Protein AF-A0A7C5VUI1-F1 (afdb_monomer_lite)

Sequence (154 aa):
MTIDIMERRAILQDIQSAWVELRNAIRSLTEHEIVETGSWGTHSIKDLMVHIATWERLLIQRIQALEEGREPPTIEDIDVFNEEAIRRNEQLSLREVWDRFLGTHEKLLEILERTPVLTRELVAPDTYEHYREHLRDILEYVKRRSPSRRLKKE

Secondary structure (DSSP, 8-state):
-PPPHHHHHHHHHHHHHHHHHHHHHHHTS-HHHHHSTTSBTTB-HHHHHHHHHHHHHHHHHHHHHHHTTPPPPP-S-HHHHHHHHHHHHTTS-HHHHHHHHHHHHHHHHHHHTT-TT--HHHHGGGTHHHHHHHHHHHHHHHHHHHHHHHHT--

pLDDT: mean 94.38, std 11.29, range [37.5, 98.88]

InterPro domains:
  IPR012550 Protein of unknown function DUF1706 [PF08020] (8-116)
  IPR034660 DinB/YfiT-like putative metalloenzymes [G3DSA:1.20.120.450] (4-148)
  IPR034660 DinB/YfiT-like putative metalloenzymes [SSF109854] (7-138)

Organism: Thermomicrobium roseum (NCBI:txid500)

Structure (mmCIF, N/CA/C/O backbone):
data_AF-A0A7C5VUI1-F1
#
_entry.id   AF-A0A7C5VUI1-F1
#
loop_
_atom_site.group_PDB
_atom_site.id
_atom_site.type_symbol
_atom_site.label_atom_id
_atom_site.label_alt_id
_atom_site.label_comp_id
_atom_site.label_asym_id
_atom_site.label_entity_id
_atom_site.label_seq_id
_atom_site.pdbx_PDB_ins_code
_atom_site.Cartn_x
_atom_site.Cartn_y
_atom_site.Cartn_z
_atom_site.occupancy
_atom_site.B_iso_or_equiv
_atom_site.auth_seq_id
_atom_site.auth_comp_id
_atom_site.auth_asym_id
_atom_site.auth_atom_id
_atom_site.pdbx_PDB_model_num
ATOM 1 N N . MET A 1 1 ? -16.112 -1.552 20.677 1.00 58.34 1 MET A N 1
ATOM 2 C CA . MET A 1 1 ? -15.084 -2.140 21.562 1.00 58.34 1 MET A CA 1
ATOM 3 C C . MET A 1 1 ? -13.743 -1.637 21.073 1.00 58.34 1 MET A C 1
ATOM 5 O O . MET A 1 1 ? -13.529 -1.664 19.872 1.00 58.34 1 MET A O 1
ATOM 9 N N . THR A 1 2 ? -12.903 -1.107 21.953 1.00 76.25 2 THR A N 1
ATOM 10 C CA . THR A 1 2 ? -11.543 -0.672 21.613 1.00 76.25 2 THR A CA 1
ATOM 11 C C . THR A 1 2 ? -10.636 -1.891 21.460 1.00 76.25 2 THR A C 1
ATOM 13 O O . THR A 1 2 ? -10.680 -2.790 22.298 1.00 76.25 2 THR A O 1
ATOM 16 N N . ILE A 1 3 ? -9.839 -1.930 20.390 1.00 89.88 3 ILE A N 1
ATOM 17 C CA . ILE A 1 3 ? -8.840 -2.982 20.151 1.00 89.88 3 ILE A CA 1
ATOM 18 C C . ILE A 1 3 ? -7.840 -3.086 21.319 1.00 89.88 3 ILE A C 1
ATOM 20 O O . ILE A 1 3 ? -7.414 -2.072 21.880 1.00 89.88 3 ILE A O 1
ATOM 24 N N . ASP A 1 4 ? -7.447 -4.314 21.658 1.00 94.31 4 ASP A N 1
ATOM 25 C CA . ASP A 1 4 ? -6.369 -4.592 22.607 1.00 94.31 4 ASP A CA 1
ATOM 26 C C . ASP A 1 4 ? -4.994 -4.117 22.084 1.00 94.31 4 ASP A C 1
ATOM 28 O O . ASP A 1 4 ? -4.696 -4.170 20.889 1.00 94.31 4 ASP A O 1
ATOM 32 N N . ILE A 1 5 ? -4.123 -3.652 22.983 1.00 95.06 5 ILE A N 1
ATOM 33 C CA . ILE A 1 5 ? -2.817 -3.090 22.605 1.00 95.06 5 ILE A CA 1
ATOM 34 C C . ILE A 1 5 ? -1.853 -4.143 22.043 1.00 95.06 5 ILE A C 1
ATOM 36 O O . ILE A 1 5 ? -1.032 -3.816 21.181 1.00 95.06 5 ILE A O 1
ATOM 40 N N . MET A 1 6 ? -1.939 -5.394 22.507 1.00 97.25 6 MET A N 1
ATOM 41 C CA . MET A 1 6 ? -1.110 -6.479 21.984 1.00 97.25 6 MET A CA 1
ATOM 42 C C . MET A 1 6 ? -1.574 -6.869 20.586 1.00 97.25 6 MET A C 1
ATOM 44 O O . MET A 1 6 ? -0.731 -7.037 19.706 1.00 97.25 6 MET A O 1
ATOM 48 N N . GLU A 1 7 ? -2.887 -6.906 20.356 1.00 96.88 7 GLU A N 1
ATOM 49 C CA . GLU A 1 7 ? -3.438 -7.157 19.023 1.00 96.88 7 GLU A CA 1
ATOM 50 C C . GLU A 1 7 ? -3.073 -6.041 18.037 1.00 96.88 7 GLU A C 1
ATOM 52 O O . GLU A 1 7 ? -2.579 -6.322 16.945 1.00 96.88 7 GLU A O 1
ATOM 57 N N . ARG A 1 8 ? -3.193 -4.766 18.439 1.00 97.44 8 ARG A N 1
ATOM 58 C CA . ARG A 1 8 ? -2.731 -3.635 17.614 1.00 97.44 8 ARG A CA 1
ATOM 59 C C . ARG A 1 8 ? -1.265 -3.800 17.225 1.00 97.44 8 ARG A C 1
ATOM 61 O O . ARG A 1 8 ? -0.911 -3.624 16.061 1.00 97.44 8 ARG A O 1
ATOM 68 N N . ARG A 1 9 ? -0.406 -4.129 18.193 1.00 98.12 9 ARG A N 1
ATOM 69 C CA . ARG A 1 9 ? 1.025 -4.327 17.942 1.00 98.12 9 ARG A CA 1
ATOM 70 C C . ARG A 1 9 ? 1.264 -5.470 16.958 1.00 98.12 9 ARG A C 1
ATOM 72 O O . ARG A 1 9 ? 2.087 -5.301 16.066 1.00 98.12 9 ARG A O 1
ATOM 79 N N . ALA A 1 10 ? 0.559 -6.590 17.103 1.00 98.44 10 ALA A N 1
ATOM 80 C CA . ALA A 1 10 ? 0.686 -7.727 16.197 1.00 98.44 10 ALA A CA 1
ATOM 81 C C . ALA A 1 10 ? 0.293 -7.348 14.759 1.00 98.44 10 ALA A C 1
ATOM 83 O O . ALA A 1 10 ? 1.046 -7.618 13.828 1.00 98.44 10 ALA A O 1
ATOM 84 N N . ILE A 1 11 ? -0.826 -6.637 14.583 1.00 98.62 11 ILE A N 1
ATOM 85 C CA . ILE A 1 11 ? -1.267 -6.146 13.269 1.00 98.62 11 ILE A CA 1
ATOM 86 C C . ILE A 1 11 ? -0.217 -5.215 12.647 1.00 98.62 11 ILE A C 1
ATOM 88 O O . ILE A 1 11 ? 0.178 -5.409 11.499 1.00 98.62 11 ILE A O 1
ATOM 92 N N . LEU A 1 12 ? 0.277 -4.227 13.400 1.00 98.62 12 LEU A N 1
ATOM 93 C CA . LEU A 1 12 ? 1.297 -3.296 12.903 1.00 98.62 12 LEU A CA 1
ATOM 94 C C . LEU A 1 12 ? 2.605 -4.011 12.535 1.00 98.62 12 LEU A C 1
ATOM 96 O O . LEU A 1 12 ? 3.253 -3.646 11.556 1.00 98.62 12 LEU A O 1
ATOM 100 N N . GLN A 1 13 ? 2.988 -5.047 13.285 1.00 98.69 13 GLN A N 1
ATOM 101 C CA . GLN A 1 13 ? 4.160 -5.868 12.975 1.00 98.69 13 GLN A CA 1
ATOM 102 C C . GLN A 1 13 ? 3.988 -6.660 11.674 1.00 98.69 13 GLN A C 1
ATOM 104 O O . GLN A 1 13 ? 4.927 -6.709 10.875 1.00 98.69 13 GLN A O 1
ATOM 109 N N . ASP A 1 14 ? 2.807 -7.234 11.432 1.00 98.75 14 ASP A N 1
ATOM 110 C CA . ASP A 1 14 ? 2.505 -7.954 10.189 1.00 98.75 14 ASP A CA 1
ATOM 111 C C . ASP A 1 14 ? 2.587 -7.024 8.969 1.00 98.75 14 ASP A C 1
ATOM 113 O O . ASP A 1 14 ? 3.243 -7.359 7.976 1.00 98.75 14 ASP A O 1
ATOM 117 N N . ILE A 1 15 ? 1.989 -5.830 9.077 1.00 98.81 15 ILE A N 1
ATOM 118 C CA . ILE A 1 15 ? 2.039 -4.775 8.051 1.00 98.81 15 ILE A CA 1
ATOM 119 C C . ILE A 1 15 ? 3.485 -4.366 7.779 1.00 98.81 15 ILE A C 1
ATOM 121 O O . ILE A 1 15 ? 3.940 -4.416 6.637 1.00 98.81 15 ILE A O 1
ATOM 125 N N . GLN A 1 16 ? 4.229 -4.006 8.827 1.00 98.75 16 GLN A N 1
ATOM 126 C CA . GLN A 1 16 ? 5.597 -3.511 8.700 1.00 98.75 16 GLN A CA 1
ATOM 127 C C . GLN A 1 16 ? 6.538 -4.555 8.088 1.00 98.75 16 GLN A C 1
ATOM 129 O O . GLN A 1 16 ? 7.416 -4.201 7.296 1.00 98.75 16 GLN A O 1
ATOM 134 N N . SER A 1 17 ? 6.364 -5.830 8.445 1.00 98.75 17 SER A N 1
ATOM 135 C CA . SER A 1 17 ? 7.186 -6.928 7.925 1.00 98.75 17 SER A CA 1
ATOM 136 C C . SER A 1 17 ? 6.943 -7.126 6.429 1.00 98.75 17 SER A C 1
ATOM 138 O O . SER A 1 17 ? 7.888 -7.079 5.642 1.00 98.75 17 SER A O 1
ATOM 140 N N . ALA A 1 18 ? 5.675 -7.250 6.020 1.00 98.81 18 ALA A N 1
ATOM 141 C CA . ALA A 1 18 ? 5.306 -7.413 4.615 1.00 98.81 18 ALA A CA 1
ATOM 142 C C . ALA A 1 18 ? 5.694 -6.187 3.763 1.00 98.81 18 ALA A C 1
ATOM 144 O O . ALA A 1 18 ? 6.196 -6.334 2.648 1.00 98.81 18 ALA A O 1
ATOM 145 N N . TRP A 1 19 ? 5.540 -4.975 4.307 1.00 98.88 19 TRP A N 1
ATOM 146 C CA . TRP A 1 19 ? 5.951 -3.739 3.642 1.00 98.88 19 TRP A CA 1
ATOM 147 C C . TRP A 1 19 ? 7.458 -3.684 3.376 1.00 98.88 19 TRP A C 1
ATOM 149 O O . TRP A 1 19 ? 7.890 -3.302 2.288 1.00 98.88 19 TRP A O 1
ATOM 159 N N . VAL A 1 20 ? 8.284 -4.077 4.354 1.00 98.75 20 VAL A N 1
ATOM 160 C CA . VAL A 1 20 ? 9.747 -4.088 4.197 1.00 98.75 20 VAL A CA 1
ATOM 161 C C . VAL A 1 20 ? 10.169 -5.064 3.108 1.00 98.75 20 VAL A C 1
ATOM 163 O O . VAL A 1 20 ? 11.022 -4.711 2.292 1.00 98.75 20 VAL A O 1
ATOM 166 N N . GLU A 1 21 ? 9.574 -6.255 3.066 1.00 98.81 21 GLU A N 1
ATOM 167 C CA . GLU A 1 21 ? 9.853 -7.251 2.029 1.00 98.81 21 GLU A CA 1
ATOM 168 C C . GLU A 1 21 ? 9.499 -6.726 0.633 1.00 98.81 21 GLU A C 1
ATOM 170 O O . GLU A 1 21 ? 10.362 -6.713 -0.250 1.00 98.81 21 GLU A O 1
ATOM 175 N N . LEU A 1 22 ? 8.279 -6.208 0.456 1.00 98.88 22 LEU A N 1
ATOM 176 C CA . LEU A 1 22 ? 7.826 -5.604 -0.796 1.00 98.88 22 LEU A CA 1
ATOM 177 C C . LEU A 1 22 ? 8.749 -4.457 -1.229 1.00 98.88 22 LEU A C 1
ATOM 179 O O . LEU A 1 22 ? 9.293 -4.460 -2.335 1.00 98.88 22 LEU A O 1
ATOM 183 N N . ARG A 1 23 ? 8.976 -3.481 -0.344 1.00 98.62 23 ARG A N 1
ATOM 184 C CA . ARG A 1 23 ? 9.790 -2.299 -0.648 1.00 98.62 23 ARG A CA 1
ATOM 185 C C . ARG A 1 23 ? 11.222 -2.681 -1.010 1.00 98.62 23 ARG A C 1
ATOM 187 O O . ARG A 1 23 ? 11.801 -2.087 -1.918 1.00 98.62 23 ARG A O 1
ATOM 194 N N . ASN A 1 24 ? 11.809 -3.660 -0.324 1.00 98.56 24 ASN A N 1
ATOM 195 C CA . ASN A 1 24 ? 13.153 -4.141 -0.638 1.00 98.56 24 ASN A CA 1
ATOM 196 C C . ASN A 1 24 ? 13.201 -4.850 -1.995 1.00 98.56 24 ASN A C 1
ATOM 198 O O . ASN A 1 24 ? 14.160 -4.642 -2.740 1.00 98.56 24 ASN A O 1
ATOM 202 N N . ALA A 1 25 ? 12.172 -5.628 -2.343 1.00 98.56 25 ALA A N 1
ATOM 203 C CA . ALA A 1 25 ? 12.070 -6.248 -3.658 1.00 98.56 25 ALA A CA 1
ATOM 204 C C . ALA A 1 25 ? 12.037 -5.187 -4.766 1.00 98.56 25 ALA A C 1
ATOM 206 O O . ALA A 1 25 ? 12.839 -5.273 -5.696 1.00 98.56 25 ALA A O 1
ATOM 207 N N . ILE A 1 26 ? 11.227 -4.133 -4.618 1.00 98.50 26 ILE A N 1
ATOM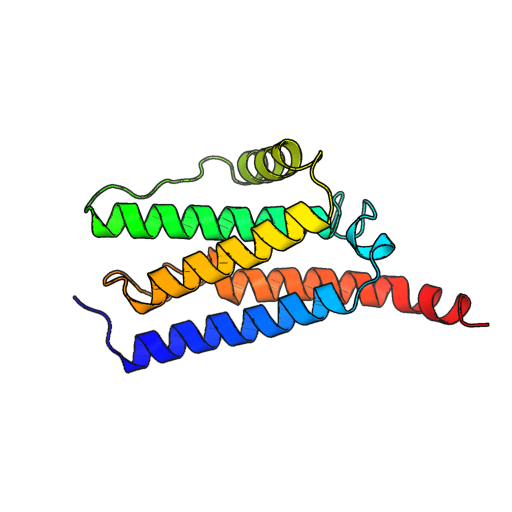 208 C CA . ILE A 1 26 ? 11.189 -3.024 -5.584 1.00 98.50 26 ILE A CA 1
ATOM 209 C C . ILE A 1 26 ? 12.556 -2.316 -5.656 1.00 98.50 26 ILE A C 1
ATOM 211 O O . ILE A 1 26 ? 13.080 -2.095 -6.744 1.00 98.50 26 ILE A O 1
ATOM 215 N N . ARG A 1 27 ? 13.198 -2.023 -4.513 1.00 97.75 27 ARG A N 1
ATOM 216 C CA . ARG A 1 27 ? 14.532 -1.380 -4.466 1.00 97.75 27 ARG A CA 1
ATOM 217 C C . ARG A 1 27 ? 15.659 -2.218 -5.079 1.00 97.75 27 ARG A C 1
ATOM 219 O O . ARG A 1 27 ? 16.733 -1.679 -5.335 1.00 97.75 27 ARG A O 1
ATOM 226 N N . SER A 1 28 ? 15.457 -3.522 -5.265 1.00 97.00 28 SER A N 1
ATOM 227 C CA . SER A 1 28 ? 16.442 -4.413 -5.896 1.00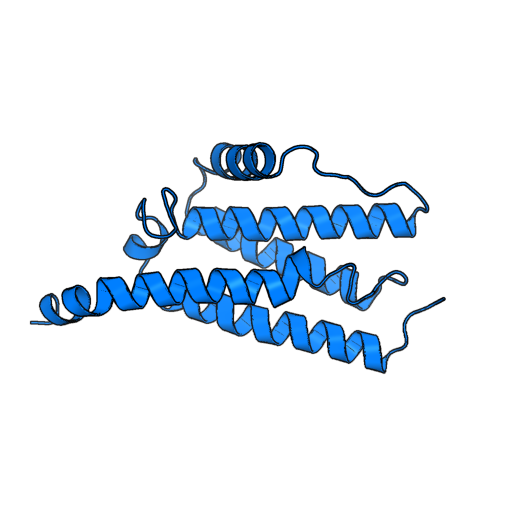 97.00 28 SER A CA 1
ATOM 228 C C . SER A 1 28 ? 16.438 -4.348 -7.432 1.00 97.00 28 SER A C 1
ATOM 230 O O . SER A 1 28 ? 17.339 -4.894 -8.086 1.00 97.00 28 SER A O 1
ATOM 232 N N . LEU A 1 29 ? 15.421 -3.693 -7.997 1.00 97.12 29 LEU A N 1
ATOM 233 C CA . LEU A 1 29 ? 15.244 -3.476 -9.425 1.00 97.12 29 LEU A CA 1
ATOM 234 C C . LEU A 1 29 ? 15.973 -2.210 -9.874 1.00 97.12 29 LEU A C 1
ATOM 236 O O . LEU A 1 29 ? 16.140 -1.251 -9.120 1.00 97.12 29 LEU A O 1
ATOM 240 N N . THR A 1 30 ? 16.396 -2.205 -11.131 1.00 97.25 30 THR A N 1
ATOM 241 C CA . THR A 1 30 ? 16.870 -0.991 -11.801 1.00 97.25 30 THR A CA 1
ATOM 242 C C . THR A 1 30 ? 15.699 -0.083 -12.173 1.00 97.25 30 THR A C 1
ATOM 244 O O . THR A 1 30 ? 14.581 -0.550 -12.365 1.00 97.25 30 THR A O 1
ATOM 247 N N . GLU A 1 31 ? 15.955 1.213 -12.353 1.00 97.06 31 GLU A N 1
ATOM 248 C CA . GLU A 1 31 ? 14.930 2.158 -12.816 1.00 97.06 31 GLU A CA 1
ATOM 249 C C . GLU A 1 31 ? 14.280 1.709 -14.132 1.00 97.06 31 GLU A C 1
ATOM 251 O O . GLU A 1 31 ? 13.057 1.728 -14.239 1.00 97.06 31 GLU A O 1
ATOM 256 N N . HIS A 1 32 ? 15.077 1.205 -15.084 1.00 96.44 32 HIS A N 1
ATOM 257 C CA . HIS A 1 32 ? 14.562 0.628 -16.327 1.00 96.44 32 HIS A CA 1
ATOM 258 C C . HIS A 1 32 ? 13.569 -0.504 -16.053 1.00 96.44 32 HIS A C 1
ATOM 260 O O . HIS A 1 32 ? 12.492 -0.521 -16.629 1.00 96.44 32 HIS A O 1
ATOM 266 N N . GLU A 1 33 ? 13.907 -1.444 -15.168 1.00 97.19 33 GLU A N 1
ATOM 267 C CA . GLU A 1 33 ? 13.020 -2.559 -14.822 1.00 97.19 33 GLU A CA 1
ATOM 268 C C . GLU A 1 33 ? 11.731 -2.102 -14.126 1.00 97.19 33 GLU A C 1
ATOM 270 O O . GLU A 1 33 ? 10.716 -2.777 -14.268 1.00 97.19 33 GLU A O 1
ATOM 275 N N . ILE A 1 34 ? 11.761 -0.986 -13.390 1.00 98.12 34 ILE A N 1
ATOM 276 C CA . ILE A 1 34 ? 10.584 -0.452 -12.693 1.00 98.12 34 ILE A CA 1
ATOM 277 C C . ILE A 1 34 ? 9.609 0.210 -13.674 1.00 98.12 34 ILE A C 1
ATOM 279 O O . ILE A 1 34 ? 8.397 0.052 -13.530 1.00 98.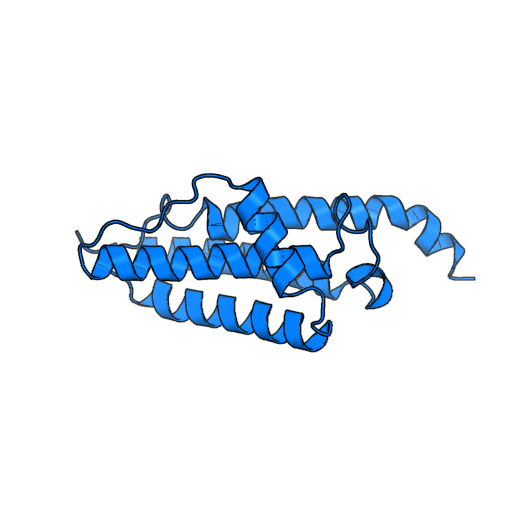12 34 ILE A O 1
ATOM 283 N N . VAL A 1 35 ? 10.120 0.957 -14.657 1.00 97.69 35 VAL A N 1
ATOM 284 C CA . VAL A 1 35 ? 9.286 1.718 -15.609 1.00 97.69 35 VAL A CA 1
ATOM 285 C C . VAL A 1 35 ? 8.930 0.939 -16.877 1.00 97.69 35 VAL A C 1
ATOM 287 O O . VAL A 1 35 ? 8.109 1.396 -17.666 1.00 97.69 35 VAL A O 1
ATOM 290 N N . GLU A 1 36 ? 9.539 -0.226 -17.096 1.00 96.25 36 GLU A N 1
ATOM 291 C CA . GLU A 1 36 ? 9.296 -1.061 -18.272 1.00 96.25 36 GLU A CA 1
ATOM 292 C C . GLU A 1 36 ? 7.863 -1.606 -18.279 1.00 96.25 36 GLU A C 1
ATOM 294 O O . GLU A 1 36 ? 7.444 -2.330 -17.372 1.00 96.25 36 GLU A O 1
ATOM 299 N N . THR A 1 37 ? 7.111 -1.285 -19.331 1.00 96.00 37 THR A N 1
ATOM 300 C CA . THR A 1 37 ? 5.801 -1.885 -19.601 1.00 96.00 37 THR A CA 1
ATOM 301 C C . THR A 1 37 ? 5.936 -3.401 -19.733 1.00 96.00 37 THR A C 1
ATOM 303 O O . THR A 1 37 ? 6.805 -3.895 -20.451 1.00 96.00 37 THR A O 1
ATOM 306 N N . GLY A 1 38 ? 5.074 -4.148 -19.046 1.00 95.56 38 GLY A N 1
ATOM 307 C CA . GLY A 1 38 ? 5.132 -5.609 -18.993 1.00 95.56 38 GLY A CA 1
ATOM 308 C C . GLY A 1 38 ? 5.916 -6.167 -17.800 1.00 95.56 38 GLY A C 1
ATOM 309 O O . GLY A 1 38 ? 5.987 -7.387 -17.627 1.00 95.56 38 GLY A O 1
ATOM 310 N N . SER A 1 39 ? 6.499 -5.303 -16.960 1.00 96.50 39 SER A N 1
ATOM 311 C CA . SER A 1 39 ? 7.142 -5.733 -15.711 1.00 96.50 39 SER A CA 1
ATOM 312 C C . SER A 1 39 ? 6.137 -6.183 -14.643 1.00 96.50 39 SER A C 1
ATOM 314 O O . SER A 1 39 ? 6.489 -6.991 -13.783 1.00 96.50 39 SER A O 1
ATOM 316 N N . TRP A 1 40 ? 4.869 -5.775 -14.760 1.00 97.12 40 TRP A N 1
ATOM 317 C CA . TRP A 1 40 ? 3.737 -6.289 -13.988 1.00 97.12 40 TRP A CA 1
ATOM 318 C C . TRP A 1 40 ? 2.510 -6.469 -14.898 1.00 97.12 40 TRP A C 1
ATOM 320 O O . TRP A 1 40 ? 1.814 -5.512 -15.226 1.00 97.12 40 TRP A O 1
ATOM 330 N N . GLY A 1 41 ? 2.252 -7.699 -15.357 1.00 93.69 41 GLY A N 1
ATOM 331 C CA . GLY A 1 41 ? 1.169 -7.972 -16.312 1.00 93.69 41 GLY A CA 1
ATOM 332 C C . GLY A 1 41 ? 1.356 -7.204 -17.626 1.00 93.69 41 GLY A C 1
ATOM 333 O O . GLY A 1 41 ? 2.377 -7.363 -18.289 1.00 93.69 41 GLY A O 1
ATOM 334 N N . THR A 1 42 ? 0.379 -6.376 -17.998 1.00 95.00 42 THR A N 1
ATOM 335 C CA . THR A 1 42 ? 0.456 -5.411 -19.114 1.00 95.00 42 THR A CA 1
ATOM 336 C C . THR A 1 42 ? 0.964 -4.030 -18.686 1.00 95.00 42 THR A C 1
ATOM 338 O O . THR A 1 42 ? 1.222 -3.183 -19.539 1.00 95.00 42 THR A O 1
ATOM 341 N N . HIS A 1 43 ? 1.127 -3.802 -17.384 1.00 97.50 43 HIS A N 1
ATOM 342 C CA . HIS A 1 43 ? 1.558 -2.550 -16.771 1.00 97.50 43 HIS A CA 1
ATOM 343 C C . HIS A 1 43 ? 3.024 -2.622 -16.312 1.00 97.50 43 HIS A C 1
ATOM 345 O O . HIS A 1 43 ? 3.733 -3.612 -16.534 1.00 97.50 43 HIS A O 1
ATOM 351 N N . SER A 1 44 ? 3.513 -1.539 -15.715 1.00 98.31 44 SER A N 1
ATOM 352 C CA . SER A 1 44 ? 4.849 -1.463 -15.124 1.00 98.31 44 SER A CA 1
ATOM 353 C C . SER A 1 44 ? 4.825 -1.667 -13.602 1.00 98.31 44 SER A C 1
ATOM 355 O O . SER A 1 44 ? 3.790 -1.527 -12.953 1.00 98.31 44 SER A O 1
ATOM 357 N N . ILE A 1 45 ? 5.977 -1.943 -12.990 1.00 98.56 45 ILE A N 1
ATOM 358 C CA . ILE A 1 45 ? 6.110 -1.972 -11.524 1.00 98.56 45 ILE A CA 1
ATOM 359 C C . ILE A 1 45 ? 5.933 -0.563 -10.922 1.00 98.56 45 ILE A C 1
ATOM 361 O O . ILE A 1 45 ? 5.471 -0.438 -9.788 1.00 98.56 45 ILE A O 1
ATOM 365 N N . LYS A 1 46 ? 6.198 0.509 -11.687 1.00 98.69 46 LYS A N 1
ATOM 366 C CA . LYS A 1 46 ? 5.774 1.875 -11.326 1.00 98.69 46 LYS A CA 1
ATOM 367 C C . LYS A 1 46 ? 4.253 1.936 -11.125 1.00 98.69 46 LYS A C 1
ATOM 369 O O . LYS A 1 46 ? 3.792 2.520 -10.148 1.00 98.69 46 LYS A O 1
ATOM 374 N N . ASP A 1 47 ? 3.482 1.305 -12.008 1.00 98.75 47 ASP A N 1
ATOM 375 C CA . ASP A 1 47 ? 2.018 1.267 -11.909 1.00 98.75 47 ASP A CA 1
ATOM 376 C C . ASP A 1 47 ? 1.546 0.386 -10.744 1.00 98.75 47 ASP A C 1
ATOM 378 O O . ASP A 1 47 ? 0.600 0.752 -10.052 1.00 98.75 47 ASP A O 1
ATOM 382 N N . LEU A 1 48 ? 2.255 -0.708 -10.442 1.00 98.69 48 LEU A N 1
ATOM 383 C CA . LEU A 1 48 ? 2.018 -1.518 -9.239 1.00 98.69 48 LEU A CA 1
ATOM 384 C C . LEU A 1 48 ? 2.153 -0.682 -7.954 1.00 98.69 48 LEU A C 1
ATOM 386 O O . LEU A 1 48 ? 1.349 -0.820 -7.033 1.00 98.69 48 LEU A O 1
ATOM 390 N N . MET A 1 49 ? 3.128 0.230 -7.881 1.00 98.81 49 MET A N 1
ATOM 391 C CA . MET A 1 49 ? 3.254 1.137 -6.731 1.00 98.81 49 MET A CA 1
ATOM 392 C C . MET A 1 49 ? 2.060 2.097 -6.620 1.00 98.81 49 MET A C 1
ATOM 394 O O . MET A 1 49 ? 1.576 2.355 -5.517 1.00 98.81 49 MET A O 1
ATOM 398 N N . VAL A 1 50 ? 1.568 2.616 -7.753 1.00 98.69 50 VAL A N 1
ATOM 399 C CA . VAL A 1 50 ? 0.352 3.449 -7.799 1.00 98.69 50 VAL A CA 1
ATOM 400 C C . VAL A 1 50 ? -0.865 2.654 -7.333 1.00 98.69 50 VAL A C 1
ATOM 402 O O . VAL A 1 50 ? -1.674 3.178 -6.564 1.00 98.69 50 VAL A O 1
ATOM 405 N N . HIS A 1 51 ? -0.988 1.408 -7.786 1.00 98.56 51 HIS A N 1
ATOM 406 C CA . HIS A 1 51 ? -2.052 0.482 -7.410 1.00 98.56 51 HIS A CA 1
ATOM 407 C C . HIS A 1 51 ? -2.092 0.279 -5.894 1.00 98.56 51 HIS A C 1
ATOM 409 O O . HIS A 1 51 ? -3.095 0.609 -5.264 1.00 98.56 51 HIS A O 1
ATOM 415 N N . ILE A 1 52 ? -0.977 -0.121 -5.278 1.00 98.81 52 ILE A N 1
ATOM 416 C CA . ILE A 1 52 ? -0.904 -0.336 -3.823 1.00 98.81 52 ILE A CA 1
ATOM 417 C C . ILE A 1 52 ? -1.214 0.949 -3.044 1.00 98.81 52 ILE A C 1
ATOM 419 O O . ILE A 1 52 ? -2.068 0.944 -2.160 1.00 98.81 52 ILE A O 1
ATOM 423 N N . ALA A 1 53 ? -0.606 2.084 -3.411 1.00 98.75 53 ALA A N 1
ATOM 424 C CA . ALA A 1 53 ? -0.892 3.364 -2.752 1.00 98.75 53 ALA A CA 1
ATOM 425 C C . ALA A 1 53 ? -2.364 3.794 -2.903 1.00 98.75 53 ALA A C 1
ATOM 427 O O . ALA A 1 53 ? -2.893 4.581 -2.118 1.00 98.75 53 ALA A O 1
ATOM 428 N N . THR A 1 54 ? -3.058 3.324 -3.937 1.00 98.69 54 THR A N 1
ATOM 429 C CA . THR A 1 54 ? -4.480 3.616 -4.125 1.00 98.69 54 THR A CA 1
ATOM 430 C C . THR A 1 54 ? -5.346 2.824 -3.152 1.00 98.69 54 THR A C 1
ATOM 432 O O . THR A 1 54 ? -6.222 3.427 -2.529 1.00 98.69 54 THR A O 1
ATOM 435 N N . TRP A 1 55 ? -5.053 1.540 -2.948 1.00 98.75 55 TRP A N 1
ATOM 436 C CA . TRP A 1 55 ? -5.731 0.711 -1.948 1.00 98.75 55 TRP A CA 1
ATOM 437 C C . TRP A 1 55 ? -5.464 1.190 -0.518 1.00 98.75 55 TRP A C 1
ATOM 439 O O . TRP A 1 55 ? -6.408 1.352 0.253 1.00 98.75 55 TRP A O 1
ATOM 449 N N . GLU A 1 56 ? -4.231 1.585 -0.188 1.00 98.81 56 GLU A N 1
ATOM 450 C CA . GLU A 1 56 ? -3.930 2.186 1.120 1.00 98.81 56 GLU A CA 1
ATOM 451 C C . GLU A 1 56 ? -4.711 3.489 1.364 1.00 98.81 56 GLU A C 1
ATOM 453 O O . GLU A 1 56 ? -5.241 3.710 2.455 1.00 98.81 56 GLU A O 1
ATOM 458 N N . ARG A 1 57 ? -4.840 4.362 0.353 1.00 98.62 57 ARG A N 1
ATOM 459 C CA . ARG A 1 57 ? -5.661 5.583 0.473 1.00 98.62 57 ARG A CA 1
ATOM 460 C C . ARG A 1 57 ? -7.136 5.267 0.675 1.00 98.62 57 ARG A C 1
ATOM 462 O O . ARG A 1 57 ? -7.798 5.967 1.441 1.00 98.62 57 ARG A O 1
ATOM 469 N N . LEU A 1 58 ? -7.654 4.246 -0.002 1.00 98.69 58 LEU A N 1
ATOM 470 C CA . LEU A 1 58 ? -9.029 3.803 0.191 1.00 98.69 58 LEU A CA 1
ATOM 471 C C . LEU A 1 58 ? -9.230 3.260 1.612 1.00 98.69 58 LEU A C 1
ATOM 473 O O . LEU A 1 58 ? -10.208 3.623 2.263 1.00 98.69 58 LEU A O 1
ATOM 477 N N . LEU A 1 59 ? -8.281 2.477 2.130 1.00 98.75 59 LEU A N 1
ATOM 478 C CA . LEU A 1 59 ? -8.292 2.007 3.515 1.00 98.75 59 LEU A CA 1
ATOM 479 C C . LEU A 1 59 ? -8.307 3.175 4.510 1.00 98.75 59 LEU A C 1
ATOM 481 O O . LEU A 1 59 ? -9.118 3.180 5.436 1.00 98.75 59 LEU A O 1
ATOM 485 N N . ILE A 1 60 ? -7.483 4.205 4.293 1.00 98.81 60 ILE A N 1
ATOM 486 C CA . ILE A 1 60 ? -7.508 5.434 5.103 1.00 98.81 60 ILE A CA 1
ATOM 487 C C . ILE A 1 60 ? -8.916 6.053 5.114 1.00 98.81 60 ILE A C 1
ATOM 489 O O . ILE A 1 60 ? -9.435 6.380 6.182 1.00 98.81 60 ILE A O 1
ATOM 493 N N . GLN A 1 61 ? -9.557 6.180 3.949 1.00 98.62 61 GLN A N 1
ATOM 494 C CA . GLN A 1 61 ? -10.911 6.736 3.842 1.00 98.62 61 GLN A CA 1
ATOM 495 C C . GLN A 1 61 ? -11.961 5.862 4.541 1.00 98.62 61 GLN A C 1
ATOM 497 O O . GLN A 1 61 ? -12.870 6.390 5.184 1.00 98.62 61 GLN A O 1
ATOM 502 N N . ARG A 1 62 ? -11.834 4.532 4.451 1.00 98.56 62 ARG A N 1
ATOM 503 C CA . ARG A 1 62 ? -12.704 3.574 5.149 1.00 98.56 62 ARG A CA 1
ATOM 504 C C . ARG A 1 62 ? -12.572 3.701 6.662 1.00 98.56 62 ARG A C 1
ATOM 506 O O . ARG A 1 62 ? -13.589 3.782 7.343 1.00 98.56 62 ARG A O 1
ATOM 513 N N . ILE A 1 63 ? -11.345 3.791 7.177 1.00 98.44 63 ILE A N 1
ATOM 514 C CA . ILE A 1 63 ? -11.087 4.002 8.608 1.00 98.44 63 ILE A CA 1
ATOM 515 C C . ILE A 1 63 ? -11.742 5.303 9.082 1.00 98.44 63 ILE A C 1
ATOM 517 O O . ILE A 1 63 ? -12.485 5.287 10.060 1.00 98.44 63 ILE A O 1
ATOM 521 N N . GLN A 1 64 ? -11.532 6.407 8.362 1.00 98.19 64 GLN A N 1
ATOM 522 C CA . GLN A 1 64 ? -12.125 7.706 8.704 1.00 98.19 64 GLN A CA 1
ATOM 523 C C . GLN A 1 64 ? -13.659 7.664 8.705 1.00 98.19 64 GLN A C 1
ATOM 525 O O . GLN A 1 64 ? -14.291 8.175 9.625 1.00 98.19 64 GLN A O 1
ATOM 530 N N . ALA A 1 65 ? -14.274 7.021 7.708 1.00 98.31 65 ALA 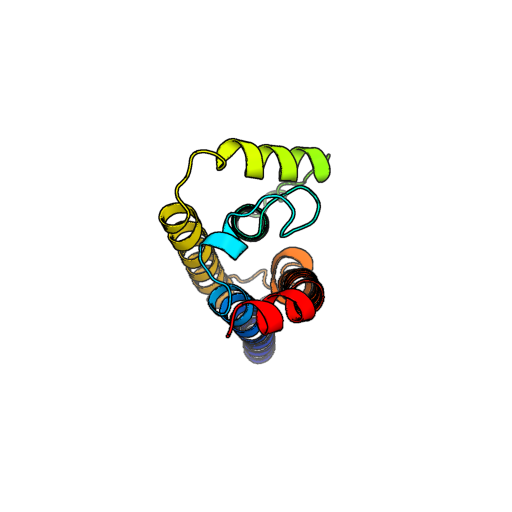A N 1
ATOM 531 C CA . ALA A 1 65 ? -15.725 6.861 7.663 1.00 98.31 65 ALA A CA 1
ATOM 532 C C . ALA A 1 65 ? -16.254 6.076 8.874 1.00 98.31 65 ALA A C 1
ATOM 534 O O . ALA A 1 65 ? -17.202 6.524 9.516 1.00 98.31 65 ALA A O 1
ATOM 535 N N . LEU A 1 66 ? -15.608 4.961 9.228 1.00 97.56 66 LEU A N 1
ATOM 536 C CA . LEU A 1 66 ? -15.983 4.147 10.387 1.00 97.56 66 LEU A CA 1
ATOM 537 C C . LEU A 1 66 ? -15.837 4.908 11.712 1.00 97.56 66 LEU A C 1
ATOM 539 O O . LEU A 1 66 ? -16.709 4.802 12.572 1.00 97.56 66 LEU A O 1
ATOM 543 N N . GLU A 1 67 ? -14.764 5.685 11.881 1.00 96.69 67 GLU A N 1
ATOM 544 C CA . GLU A 1 67 ? -14.560 6.528 13.070 1.00 96.69 67 GLU A CA 1
ATOM 545 C C . GLU A 1 67 ? -15.652 7.592 13.227 1.00 96.69 67 GLU A C 1
ATOM 547 O O . GLU A 1 67 ? -16.067 7.902 14.343 1.00 96.69 67 GLU A O 1
ATOM 552 N N . GLU A 1 68 ? -16.152 8.116 12.109 1.00 97.25 68 GLU A N 1
ATOM 553 C CA . GLU A 1 68 ? -17.244 9.089 12.065 1.00 97.25 68 GLU A CA 1
ATOM 554 C C . GLU A 1 68 ? -18.642 8.440 12.118 1.00 97.25 68 GLU A C 1
ATOM 556 O O . GLU A 1 68 ? -19.650 9.147 12.085 1.00 97.25 68 GLU A O 1
ATOM 561 N N . GLY A 1 69 ? -18.731 7.107 12.193 1.00 97.31 69 GLY A N 1
ATOM 562 C CA . GLY A 1 69 ? -20.002 6.376 12.170 1.00 97.31 69 GLY A CA 1
ATOM 563 C C . GLY A 1 69 ? -20.740 6.459 10.828 1.00 97.31 69 GLY A C 1
ATOM 564 O O . GLY A 1 69 ? -21.963 6.326 10.790 1.00 97.31 69 GLY A O 1
ATOM 565 N N . ARG A 1 70 ? -20.013 6.712 9.735 1.00 98.06 70 ARG A N 1
ATOM 566 C CA . ARG A 1 70 ? -20.524 6.747 8.360 1.00 98.06 70 ARG A CA 1
ATOM 567 C C . ARG A 1 70 ? -20.261 5.427 7.642 1.00 98.06 70 ARG A C 1
ATOM 569 O O . ARG A 1 70 ? -19.351 4.680 7.993 1.00 98.06 70 ARG A O 1
ATOM 576 N N . GLU A 1 71 ? -21.026 5.190 6.581 1.00 97.00 71 GLU A N 1
ATOM 577 C CA . GLU A 1 71 ? -20.790 4.062 5.682 1.00 97.00 71 GLU A CA 1
ATOM 578 C C . GLU A 1 71 ? -19.428 4.222 4.971 1.00 97.00 71 GLU A C 1
ATOM 580 O O . GLU A 1 71 ? -19.155 5.298 4.417 1.00 97.00 71 GLU A O 1
ATOM 585 N N . PRO A 1 72 ? -18.554 3.198 4.986 1.00 97.25 72 PRO A N 1
ATOM 586 C CA . PRO A 1 72 ? -17.286 3.233 4.265 1.00 97.25 72 PRO A CA 1
ATOM 587 C C . PRO A 1 72 ? -17.484 3.251 2.743 1.00 97.25 72 PRO A C 1
ATOM 589 O O . PRO A 1 72 ? -18.433 2.651 2.239 1.00 97.25 72 PRO A O 1
ATOM 592 N N . PRO A 1 73 ? -16.572 3.876 1.976 1.00 95.75 73 PRO A N 1
ATOM 593 C CA . PRO A 1 73 ? -16.629 3.809 0.522 1.00 95.75 73 PRO A CA 1
ATOM 594 C C . PRO A 1 73 ? -16.458 2.366 0.025 1.00 95.75 73 PRO A C 1
ATOM 596 O O . PRO A 1 73 ? -15.536 1.640 0.426 1.00 95.75 73 PRO A O 1
ATOM 599 N N . THR A 1 74 ? -17.339 1.977 -0.893 1.00 94.12 74 THR A N 1
ATOM 600 C CA . THR A 1 74 ? -17.300 0.710 -1.624 1.00 94.12 74 THR A CA 1
ATOM 601 C C . THR A 1 74 ? -16.803 0.936 -3.049 1.00 94.12 74 THR A C 1
ATOM 603 O O . THR A 1 74 ? -16.920 2.030 -3.600 1.00 94.12 74 THR A O 1
ATOM 606 N N . ILE A 1 75 ? -16.208 -0.103 -3.633 1.00 96.12 75 ILE A N 1
ATOM 607 C CA . ILE A 1 75 ? -15.764 -0.107 -5.028 1.00 96.12 75 ILE A CA 1
ATOM 608 C C . ILE A 1 75 ? -16.690 -1.050 -5.781 1.00 96.12 75 ILE A C 1
ATOM 610 O O . ILE A 1 75 ? -16.739 -2.236 -5.464 1.00 96.12 75 ILE A O 1
ATOM 614 N N . GLU A 1 76 ? -17.454 -0.508 -6.726 1.00 93.25 76 GLU A N 1
ATOM 615 C CA . GLU A 1 76 ? -18.402 -1.289 -7.528 1.00 93.25 76 GLU A CA 1
ATOM 616 C C . GLU A 1 76 ? -17.682 -2.125 -8.590 1.00 93.25 76 GLU A C 1
ATOM 618 O O . GLU A 1 76 ? -18.011 -3.293 -8.783 1.00 93.25 76 GLU A O 1
ATOM 623 N N . ASP A 1 77 ? -16.673 -1.536 -9.233 1.00 96.38 77 ASP A N 1
ATOM 624 C CA . ASP A 1 77 ? -15.865 -2.169 -10.270 1.00 96.38 77 ASP A CA 1
ATOM 625 C C . ASP A 1 77 ? -14.378 -1.977 -9.949 1.00 96.38 77 ASP A C 1
ATOM 627 O O . ASP A 1 77 ? -13.839 -0.865 -9.984 1.00 96.38 77 ASP A O 1
ATOM 631 N N . ILE A 1 78 ? -13.734 -3.080 -9.566 1.00 95.19 78 ILE A N 1
ATOM 632 C CA . ILE A 1 78 ? -12.327 -3.111 -9.160 1.00 95.19 78 ILE A CA 1
ATOM 633 C C . ILE A 1 78 ? -11.407 -2.836 -10.352 1.00 95.19 78 ILE A C 1
ATOM 635 O O . ILE A 1 78 ? -10.400 -2.145 -10.189 1.00 95.19 78 ILE A O 1
ATOM 639 N N . ASP A 1 79 ? -11.754 -3.333 -11.537 1.00 95.06 79 ASP A N 1
ATOM 640 C CA . ASP A 1 79 ? -10.920 -3.191 -12.728 1.00 95.06 79 ASP A CA 1
ATOM 641 C C . ASP A 1 79 ? -10.913 -1.729 -13.176 1.00 95.06 79 ASP A C 1
ATOM 643 O O . ASP A 1 79 ? -9.844 -1.131 -13.322 1.00 95.06 79 ASP A O 1
ATOM 647 N N . VAL A 1 80 ? -12.092 -1.100 -13.250 1.00 96.69 80 VAL A N 1
ATOM 648 C CA . VAL A 1 80 ? -12.214 0.333 -13.562 1.00 96.69 80 VAL A CA 1
ATOM 649 C C . VAL A 1 80 ? -11.485 1.186 -12.523 1.00 96.69 80 VAL A C 1
ATOM 651 O O . VAL A 1 80 ? -10.762 2.115 -12.884 1.00 96.69 80 VAL A O 1
ATOM 654 N N . PHE A 1 81 ? -11.626 0.873 -11.233 1.00 97.00 81 PHE A N 1
ATOM 655 C CA . PHE A 1 81 ? -10.938 1.604 -10.167 1.00 97.00 81 PHE A CA 1
ATOM 656 C C . PHE A 1 81 ? -9.410 1.550 -10.312 1.00 97.00 81 PHE A C 1
ATOM 658 O O . PHE A 1 81 ? -8.740 2.588 -10.219 1.00 97.00 81 PHE A O 1
ATOM 665 N N . ASN A 1 82 ? -8.861 0.364 -10.586 1.00 95.75 82 ASN A N 1
ATOM 666 C CA . ASN A 1 82 ? -7.426 0.166 -10.777 1.00 95.75 82 ASN A CA 1
ATOM 667 C C . ASN A 1 82 ? -6.927 0.874 -12.049 1.00 95.75 82 ASN A C 1
ATOM 669 O O . ASN A 1 82 ? -5.939 1.615 -12.001 1.00 95.75 82 ASN A O 1
ATOM 673 N N . GLU A 1 83 ? -7.626 0.713 -13.175 1.00 95.94 83 GLU A N 1
ATOM 674 C CA . GLU A 1 83 ? -7.265 1.342 -14.449 1.00 95.94 83 GLU A CA 1
ATOM 675 C C . GLU A 1 83 ? -7.292 2.872 -14.363 1.00 95.94 83 GLU A C 1
ATOM 677 O O . GLU A 1 83 ? -6.370 3.551 -14.828 1.00 95.94 83 GLU A O 1
ATOM 682 N N . GLU A 1 84 ? -8.314 3.445 -13.723 1.00 97.00 84 GLU A N 1
ATOM 683 C CA . GLU A 1 84 ? -8.386 4.886 -13.512 1.00 97.00 84 GLU A CA 1
ATOM 684 C C . GLU A 1 84 ? -7.243 5.401 -12.640 1.00 97.00 84 GLU A C 1
ATOM 686 O O . GLU A 1 84 ? -6.695 6.474 -12.919 1.00 97.00 84 GLU A O 1
ATOM 691 N N . ALA A 1 85 ? -6.877 4.662 -11.592 1.00 96.50 85 ALA A N 1
ATOM 692 C CA . ALA A 1 85 ? -5.764 5.024 -10.730 1.00 96.50 85 ALA A CA 1
ATOM 693 C C . ALA A 1 85 ? -4.449 5.062 -11.516 1.00 96.50 85 ALA A C 1
ATOM 695 O O . ALA A 1 85 ? -3.726 6.059 -11.435 1.00 96.50 85 ALA A O 1
ATOM 696 N N . ILE A 1 86 ? -4.174 4.040 -12.328 1.00 96.81 86 ILE A N 1
ATOM 697 C CA . ILE A 1 86 ? -2.989 3.988 -13.192 1.00 96.81 86 ILE A CA 1
ATOM 698 C C . ILE A 1 86 ? -3.006 5.161 -14.179 1.00 96.81 86 ILE A C 1
ATOM 700 O O . ILE A 1 86 ? -2.075 5.969 -14.199 1.00 96.81 86 ILE A O 1
ATOM 704 N N . ARG A 1 87 ? -4.108 5.348 -14.915 1.00 96.75 87 ARG A N 1
ATOM 705 C CA . ARG A 1 87 ? -4.254 6.419 -15.915 1.00 96.75 87 ARG A CA 1
ATOM 706 C C . ARG A 1 87 ? -4.042 7.815 -15.323 1.00 96.75 87 ARG A C 1
ATOM 708 O O . ARG A 1 87 ? -3.384 8.656 -15.928 1.00 96.75 87 ARG A O 1
ATOM 715 N N . ARG A 1 88 ? -4.570 8.086 -14.124 1.00 95.44 88 ARG A N 1
ATOM 716 C CA . ARG A 1 88 ? -4.409 9.387 -13.439 1.00 95.44 88 ARG A CA 1
ATOM 717 C C . ARG A 1 88 ? -2.964 9.675 -13.019 1.00 95.44 88 ARG A C 1
ATOM 719 O O . ARG A 1 88 ? -2.637 10.832 -12.766 1.00 95.44 88 ARG A O 1
ATOM 726 N N . ASN A 1 89 ? -2.118 8.651 -12.912 1.00 95.62 89 ASN A N 1
ATOM 727 C CA . ASN A 1 89 ? -0.730 8.773 -12.464 1.00 95.62 89 ASN A CA 1
ATOM 728 C C . ASN A 1 89 ? 0.289 8.472 -13.581 1.00 95.62 89 ASN A C 1
ATOM 730 O O . ASN A 1 89 ? 1.489 8.546 -13.330 1.00 95.62 89 ASN A O 1
ATOM 734 N N . GLU A 1 90 ? -0.160 8.198 -14.810 1.00 93.44 90 GLU A N 1
ATOM 735 C CA . GLU A 1 90 ? 0.695 7.831 -15.949 1.00 93.44 90 GLU A CA 1
ATOM 736 C C . GLU A 1 90 ? 1.806 8.864 -16.207 1.00 93.44 90 GLU A C 1
ATOM 738 O O . GLU A 1 90 ? 2.972 8.503 -16.387 1.00 93.44 90 GLU A O 1
ATOM 743 N N . GLN A 1 91 ? 1.445 10.151 -16.136 1.00 95.38 91 GLN A N 1
ATOM 744 C CA . GLN A 1 91 ? 2.327 11.293 -16.404 1.00 95.38 91 GLN A CA 1
ATOM 745 C C . GLN A 1 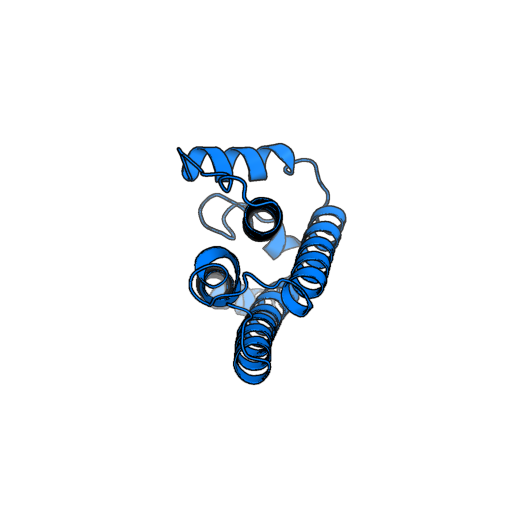91 ? 3.317 11.598 -15.273 1.00 95.38 91 GLN A C 1
ATOM 747 O O . GLN A 1 91 ? 4.178 12.463 -15.429 1.00 95.38 91 GLN A O 1
ATOM 752 N N . LEU A 1 92 ? 3.206 10.921 -14.127 1.00 97.31 92 LEU A N 1
ATOM 753 C CA . LEU A 1 92 ? 4.132 11.129 -13.022 1.00 97.31 92 LEU A CA 1
ATOM 754 C C . LEU A 1 92 ? 5.472 10.458 -13.302 1.00 97.31 92 LEU A C 1
ATOM 756 O O . LEU A 1 92 ? 5.549 9.317 -13.785 1.00 97.31 92 LEU A O 1
ATOM 760 N N . SER A 1 93 ? 6.534 11.154 -12.912 1.00 98.12 93 SER A N 1
ATOM 761 C CA . SER A 1 93 ? 7.872 10.581 -12.861 1.00 98.12 93 SER A CA 1
ATOM 762 C C . SER A 1 93 ? 7.935 9.436 -11.848 1.00 98.12 93 SER A C 1
ATOM 764 O O . SER A 1 93 ? 7.162 9.378 -10.887 1.00 98.12 93 SER A O 1
ATOM 766 N N . LEU A 1 94 ? 8.903 8.531 -12.022 1.00 98.19 94 LEU A N 1
ATOM 767 C CA . LEU A 1 94 ? 9.142 7.463 -11.050 1.00 98.19 94 LEU A CA 1
ATOM 768 C C . LEU A 1 94 ? 9.372 8.027 -9.640 1.00 98.19 94 LEU A C 1
ATOM 770 O O . LEU A 1 94 ? 8.863 7.474 -8.670 1.00 98.19 94 LEU A O 1
ATOM 774 N N . ARG A 1 95 ? 10.094 9.147 -9.524 1.00 98.25 95 ARG A N 1
ATOM 775 C CA . ARG A 1 95 ? 10.351 9.796 -8.235 1.00 98.25 95 ARG A CA 1
ATOM 776 C C . ARG A 1 95 ? 9.062 10.253 -7.554 1.00 98.25 95 ARG A C 1
ATOM 778 O O . ARG A 1 95 ? 8.871 9.960 -6.382 1.00 98.25 95 ARG A O 1
ATOM 785 N N . GLU A 1 96 ? 8.165 10.915 -8.279 1.00 98.56 96 GLU A N 1
ATOM 786 C CA . GLU A 1 96 ? 6.883 11.360 -7.716 1.00 98.56 96 GLU A CA 1
ATOM 787 C C . GLU A 1 96 ? 6.000 10.183 -7.293 1.00 98.56 96 GLU A C 1
ATOM 789 O O . GLU A 1 96 ? 5.357 10.242 -6.246 1.00 98.56 96 GLU A O 1
ATOM 794 N N . VAL A 1 97 ? 5.979 9.101 -8.080 1.00 98.69 97 VAL A N 1
ATOM 795 C CA . VAL A 1 97 ? 5.268 7.868 -7.708 1.00 98.69 97 VAL A CA 1
ATOM 796 C C . VAL A 1 97 ? 5.879 7.252 -6.450 1.00 98.69 97 VAL A C 1
ATOM 798 O O . VAL A 1 97 ? 5.143 6.857 -5.549 1.00 98.69 97 VAL A O 1
ATOM 801 N N . TRP A 1 98 ? 7.208 7.220 -6.352 1.00 98.56 98 TRP A N 1
ATOM 802 C CA . TRP A 1 98 ? 7.922 6.713 -5.184 1.00 98.56 98 TRP A CA 1
ATOM 803 C C . TRP A 1 98 ? 7.610 7.506 -3.918 1.00 98.56 98 TRP A C 1
ATOM 805 O O . TRP A 1 98 ? 7.267 6.919 -2.892 1.00 98.56 98 TRP A O 1
ATOM 815 N N . ASP A 1 99 ? 7.669 8.832 -3.999 1.00 98.56 99 ASP A N 1
ATOM 816 C CA . ASP A 1 99 ? 7.384 9.712 -2.868 1.00 98.56 99 ASP A CA 1
ATOM 817 C C . ASP A 1 99 ? 5.921 9.563 -2.412 1.00 98.56 99 ASP A C 1
ATOM 819 O O . ASP A 1 99 ? 5.650 9.477 -1.214 1.00 98.56 99 ASP A O 1
ATOM 823 N N . ARG A 1 100 ? 4.969 9.435 -3.351 1.00 98.38 100 ARG A N 1
ATOM 824 C CA . ARG A 1 100 ? 3.553 9.169 -3.033 1.00 98.38 100 ARG A CA 1
ATOM 825 C C . ARG A 1 100 ? 3.335 7.798 -2.400 1.00 98.38 100 ARG A C 1
ATOM 827 O O . ARG A 1 100 ? 2.545 7.694 -1.464 1.00 98.38 100 ARG A O 1
ATOM 834 N N . PHE A 1 101 ? 4.009 6.769 -2.906 1.00 98.75 101 PHE A N 1
ATOM 835 C CA . PHE A 1 101 ? 3.937 5.407 -2.383 1.00 98.75 101 PHE A CA 1
ATOM 836 C C . PHE A 1 101 ? 4.425 5.348 -0.932 1.00 98.75 101 PHE A C 1
ATOM 838 O O . PHE A 1 101 ? 3.717 4.847 -0.065 1.00 98.75 101 PHE A O 1
ATOM 845 N N . LEU A 1 102 ? 5.582 5.950 -0.639 1.00 98.75 102 LEU A N 1
ATOM 846 C CA . LEU A 1 102 ? 6.102 6.017 0.727 1.00 98.75 102 LEU A CA 1
ATOM 847 C C . LEU A 1 102 ? 5.234 6.880 1.649 1.00 98.75 102 LEU A C 1
ATOM 849 O O . LEU A 1 102 ? 4.921 6.457 2.759 1.00 98.75 102 LEU A O 1
ATOM 853 N N . GLY A 1 103 ? 4.840 8.072 1.193 1.00 98.75 103 GLY A N 1
ATOM 854 C CA . GLY A 1 103 ? 4.068 9.007 2.010 1.00 98.75 103 GLY A CA 1
ATOM 855 C C . GLY A 1 103 ? 2.664 8.500 2.341 1.00 98.75 103 GLY A C 1
ATOM 856 O O . GLY A 1 103 ? 2.157 8.759 3.430 1.00 98.75 103 GLY A O 1
ATOM 857 N N . THR A 1 104 ? 2.038 7.743 1.434 1.00 98.81 104 THR A N 1
ATOM 858 C CA . THR A 1 104 ? 0.740 7.105 1.707 1.00 98.81 104 THR A CA 1
ATOM 859 C C . THR A 1 104 ? 0.872 6.055 2.805 1.00 98.81 104 THR A C 1
ATOM 861 O O . THR A 1 104 ? 0.093 6.080 3.759 1.00 98.81 104 THR A O 1
ATOM 864 N N . HIS A 1 105 ? 1.889 5.198 2.718 1.00 98.81 105 HIS A N 1
ATOM 865 C CA . HIS A 1 105 ? 2.117 4.152 3.706 1.00 98.81 105 HIS A CA 1
ATOM 866 C C . HIS A 1 105 ? 2.437 4.721 5.092 1.00 98.81 105 HIS A C 1
ATOM 868 O O . HIS A 1 105 ? 1.890 4.274 6.099 1.00 98.81 105 HIS A O 1
ATOM 874 N N . GLU A 1 106 ? 3.289 5.748 5.153 1.00 98.75 106 GLU A N 1
ATOM 875 C CA . GLU A 1 106 ? 3.588 6.460 6.400 1.00 98.75 106 GLU A CA 1
ATOM 876 C C . GLU A 1 106 ? 2.308 7.034 7.021 1.00 98.75 106 GLU A C 1
ATOM 878 O O . GLU A 1 106 ? 2.034 6.814 8.203 1.00 98.75 106 GLU A O 1
ATOM 883 N N . LYS A 1 107 ? 1.460 7.675 6.206 1.00 98.81 107 LYS A N 1
ATOM 884 C CA . LYS A 1 107 ? 0.174 8.207 6.664 1.00 98.81 107 LYS A CA 1
ATOM 885 C C . LYS A 1 107 ? -0.768 7.118 7.172 1.00 98.81 107 LYS A C 1
ATOM 887 O O . LYS A 1 107 ? -1.468 7.335 8.163 1.00 98.81 107 LYS A O 1
ATOM 892 N N . LEU A 1 108 ? -0.803 5.969 6.501 1.00 98.81 108 LEU A N 1
ATOM 893 C CA . LEU A 1 108 ? -1.595 4.827 6.933 1.00 98.81 108 LEU A CA 1
ATOM 894 C C . LEU A 1 108 ? -1.124 4.341 8.311 1.00 98.81 108 LEU A C 1
ATOM 896 O O . LEU A 1 108 ? -1.953 4.211 9.210 1.00 98.81 108 LEU A O 1
ATOM 900 N N . LEU A 1 109 ? 0.183 4.148 8.518 1.00 98.56 109 LEU A N 1
ATOM 901 C CA . LEU A 1 109 ? 0.722 3.711 9.811 1.00 98.56 109 LEU A CA 1
ATOM 902 C C . LEU A 1 109 ? 0.373 4.678 10.951 1.00 98.56 109 LEU A C 1
ATOM 904 O O . LEU A 1 109 ? -0.098 4.225 11.994 1.00 98.56 109 LEU A O 1
ATOM 908 N N . GLU A 1 110 ? 0.499 5.994 10.741 1.00 98.38 110 GLU A N 1
ATOM 909 C CA . GLU A 1 110 ? 0.102 7.003 11.739 1.00 98.38 110 GLU A CA 1
ATOM 910 C C . GLU A 1 110 ? -1.359 6.843 12.197 1.00 98.38 110 GLU A C 1
ATOM 912 O O . GLU A 1 110 ? -1.685 7.045 13.372 1.00 98.38 110 GLU A O 1
ATOM 917 N N . ILE A 1 111 ? -2.254 6.505 11.265 1.00 98.38 111 ILE A N 1
ATOM 918 C CA . ILE A 1 111 ? -3.679 6.292 11.539 1.00 98.38 111 ILE A CA 1
ATOM 919 C C . ILE A 1 111 ? -3.880 4.961 12.268 1.00 98.38 111 ILE A C 1
ATOM 921 O O . ILE A 1 111 ? -4.581 4.907 13.282 1.00 98.38 111 ILE A O 1
ATOM 925 N N . LEU A 1 112 ? -3.233 3.892 11.801 1.00 98.00 112 LEU A N 1
ATOM 926 C CA . LEU A 1 112 ? -3.350 2.552 12.378 1.00 98.00 112 LEU A CA 1
ATOM 927 C C . LEU A 1 112 ? -2.803 2.458 13.807 1.00 98.00 112 LEU A C 1
ATOM 929 O O . LEU A 1 112 ? -3.263 1.625 14.587 1.00 98.00 112 LEU A O 1
ATOM 933 N N . GLU A 1 113 ? -1.880 3.330 14.206 1.00 97.25 113 GLU A N 1
ATOM 934 C CA . GLU A 1 113 ? -1.423 3.429 15.596 1.00 97.25 113 GLU A CA 1
ATOM 935 C C . GLU A 1 113 ? -2.520 3.895 16.564 1.00 97.25 113 GLU A C 1
ATOM 937 O O . GLU A 1 113 ? -2.470 3.578 17.754 1.00 97.25 113 GLU A O 1
ATOM 942 N N . ARG A 1 114 ? -3.520 4.636 16.074 1.00 96.00 114 ARG A N 1
ATOM 943 C CA . ARG A 1 114 ? -4.465 5.385 16.921 1.00 96.00 114 ARG A CA 1
ATOM 944 C C . ARG A 1 114 ? -5.911 4.960 16.737 1.00 96.00 114 ARG A C 1
ATOM 946 O O . ARG A 1 114 ? -6.688 5.048 17.686 1.00 96.00 114 ARG A O 1
ATOM 953 N N . THR A 1 115 ? -6.266 4.483 15.548 1.00 96.88 115 THR A N 1
ATOM 954 C CA . THR A 1 115 ? -7.658 4.221 15.194 1.00 96.88 115 THR A CA 1
ATOM 955 C C . THR A 1 115 ? -8.308 3.190 16.128 1.00 96.88 115 THR A C 1
ATOM 957 O O . THR A 1 115 ? -7.705 2.139 16.393 1.00 96.88 115 THR A O 1
ATOM 960 N N . PRO A 1 116 ? -9.512 3.449 16.670 1.00 96.12 116 PRO A N 1
ATOM 961 C CA . PRO A 1 116 ? -10.206 2.516 17.552 1.00 96.12 116 PRO A CA 1
ATOM 962 C C . PRO A 1 116 ? -10.918 1.386 16.796 1.00 96.12 116 PRO A C 1
ATOM 964 O O . PRO A 1 116 ? -11.295 0.404 17.432 1.00 96.12 116 PRO A O 1
ATOM 967 N N . VAL A 1 117 ? -11.092 1.509 15.475 1.00 96.75 117 VAL A N 1
ATOM 968 C CA . VAL A 1 117 ? -11.812 0.539 14.624 1.00 96.75 117 VAL A CA 1
ATOM 969 C C . VAL A 1 117 ? -10.890 -0.501 13.981 1.00 96.75 117 VAL A C 1
ATOM 971 O O . VAL A 1 117 ? -11.311 -1.256 13.107 1.00 96.75 117 VAL A O 1
ATOM 974 N N . LEU A 1 118 ? -9.622 -0.543 14.403 1.00 97.38 118 LEU A N 1
ATOM 975 C CA . LEU A 1 118 ? -8.633 -1.467 13.865 1.00 97.38 118 LEU A CA 1
ATOM 976 C C . LEU A 1 118 ? -9.069 -2.920 14.075 1.00 97.38 118 LEU A C 1
ATOM 978 O O . LEU A 1 118 ? -9.324 -3.349 15.199 1.00 97.38 118 LEU A O 1
ATOM 982 N N . THR A 1 119 ? -9.088 -3.677 12.986 1.00 97.50 119 THR A N 1
ATOM 983 C CA . THR A 1 119 ? -9.290 -5.128 12.961 1.00 97.50 119 THR A CA 1
ATOM 984 C C . THR A 1 119 ? -8.415 -5.722 11.863 1.00 97.50 119 THR A C 1
ATOM 986 O O . THR A 1 119 ? -7.953 -4.994 10.978 1.00 97.50 119 THR A O 1
ATOM 989 N N . ARG A 1 120 ? -8.165 -7.034 11.908 1.00 97.81 120 ARG A N 1
ATOM 990 C CA . ARG A 1 120 ? -7.399 -7.712 10.853 1.00 97.81 120 ARG A CA 1
ATOM 991 C C . ARG A 1 120 ? -8.161 -7.691 9.540 1.00 97.81 120 ARG A C 1
ATOM 993 O O . ARG A 1 120 ? -7.577 -7.366 8.517 1.00 97.81 120 ARG A O 1
ATOM 1000 N N . GLU A 1 121 ? -9.457 -7.960 9.605 1.00 97.69 121 GLU A N 1
ATOM 1001 C CA 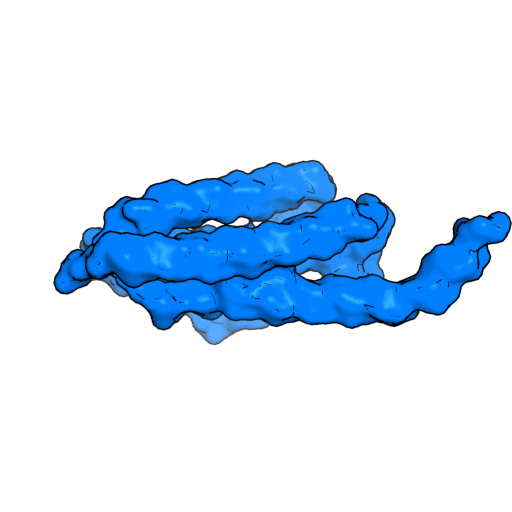. GLU A 1 121 ? -10.381 -8.007 8.476 1.00 97.69 121 GLU A CA 1
ATOM 1002 C C . GLU A 1 121 ? -10.403 -6.682 7.711 1.00 97.69 121 GLU A C 1
ATOM 1004 O O . GLU A 1 121 ? -10.461 -6.678 6.486 1.00 97.69 121 GLU A O 1
ATOM 1009 N N . LEU A 1 122 ? -10.309 -5.558 8.430 1.00 97.81 122 LEU A N 1
ATOM 1010 C CA . LEU A 1 122 ? -10.289 -4.231 7.826 1.00 97.81 122 LEU A CA 1
ATOM 1011 C C . LEU A 1 122 ? -8.999 -3.952 7.047 1.00 97.81 122 LEU A C 1
ATOM 1013 O O . LEU A 1 122 ? -9.056 -3.300 6.012 1.00 97.81 122 LEU A O 1
ATOM 1017 N N . VAL A 1 123 ? -7.839 -4.385 7.552 1.00 98.44 123 VAL A N 1
ATOM 1018 C CA . VAL A 1 123 ? -6.541 -3.940 7.013 1.00 98.44 123 VAL A CA 1
ATOM 1019 C C . VAL A 1 123 ? -5.851 -4.970 6.132 1.00 98.44 123 VAL A C 1
ATOM 1021 O O . VAL A 1 123 ? -5.086 -4.576 5.258 1.00 98.44 123 VAL A O 1
ATOM 1024 N N . ALA A 1 124 ? -6.075 -6.269 6.348 1.00 98.50 124 ALA A N 1
ATOM 1025 C CA . ALA A 1 124 ? -5.360 -7.337 5.646 1.00 98.50 124 ALA A CA 1
ATOM 1026 C C . ALA A 1 124 ? -5.432 -7.212 4.112 1.00 98.50 124 ALA A C 1
ATOM 1028 O O . ALA A 1 124 ? -4.360 -7.230 3.493 1.00 98.50 124 ALA A O 1
ATOM 1029 N N . PRO A 1 125 ? -6.628 -6.999 3.513 1.00 98.19 125 PRO A N 1
ATOM 1030 C CA . PRO A 1 125 ? -6.793 -7.005 2.059 1.00 98.19 125 PRO A CA 1
ATOM 1031 C C . PRO A 1 125 ? -6.097 -5.845 1.349 1.00 98.19 125 PRO A C 1
ATOM 1033 O O . PRO A 1 125 ? -5.760 -5.979 0.182 1.00 98.19 125 PRO A O 1
ATOM 1036 N N . ASP A 1 126 ? -5.865 -4.736 2.056 1.00 98.44 126 ASP A N 1
ATOM 1037 C CA . ASP A 1 126 ? -5.268 -3.511 1.510 1.00 98.44 126 ASP A CA 1
ATOM 1038 C C . ASP A 1 126 ? -3.824 -3.297 2.032 1.00 98.44 126 ASP A C 1
ATOM 1040 O O . ASP A 1 126 ? -3.205 -2.269 1.755 1.00 98.44 126 ASP A O 1
ATOM 1044 N N . THR A 1 127 ? -3.285 -4.238 2.830 1.00 98.81 127 THR A N 1
ATOM 1045 C CA . THR A 1 127 ? -1.928 -4.161 3.410 1.00 98.81 127 THR A CA 1
ATOM 1046 C C . THR A 1 127 ? -1.149 -5.473 3.280 1.00 98.81 127 THR A C 1
ATOM 1048 O O . THR A 1 127 ? -0.729 -5.832 2.190 1.00 98.81 127 THR A O 1
ATOM 1051 N N . TYR A 1 128 ? -0.889 -6.212 4.362 1.00 98.69 128 TYR A N 1
ATOM 1052 C CA . TYR A 1 128 ? 0.092 -7.298 4.372 1.00 98.69 128 TYR A CA 1
ATOM 1053 C C . TYR A 1 128 ? -0.253 -8.484 3.466 1.00 98.69 128 TYR A C 1
ATOM 1055 O O . TYR A 1 128 ? 0.669 -9.164 3.017 1.00 98.69 128 TYR A O 1
ATOM 1063 N N . GLU A 1 129 ? -1.527 -8.775 3.191 1.00 98.62 129 GLU A N 1
ATOM 1064 C CA . GLU A 1 129 ? -1.878 -9.811 2.209 1.00 98.62 129 GLU A CA 1
ATOM 1065 C C . GLU A 1 129 ? -1.611 -9.305 0.795 1.00 98.62 129 GLU A C 1
ATOM 1067 O O . GLU A 1 129 ? -0.934 -9.982 0.020 1.00 98.62 129 GLU A O 1
ATOM 1072 N N . HIS A 1 130 ? -2.015 -8.064 0.523 1.00 98.31 130 HIS A N 1
ATOM 1073 C CA . HIS A 1 130 ? -1.802 -7.373 -0.746 1.00 98.31 130 HIS A CA 1
ATOM 1074 C C . HIS A 1 130 ? -0.324 -7.196 -1.092 1.00 98.31 130 HIS A C 1
ATOM 1076 O O . HIS A 1 130 ? 0.125 -7.500 -2.196 1.00 98.31 130 HIS A O 1
ATOM 1082 N N . TYR A 1 131 ? 0.483 -6.783 -0.116 1.00 98.81 131 TYR A N 1
ATOM 1083 C CA . TYR A 1 131 ? 1.924 -6.645 -0.288 1.00 98.81 131 TYR A CA 1
ATOM 1084 C C . TYR A 1 131 ? 2.576 -7.995 -0.580 1.00 98.81 131 TYR A C 1
ATOM 1086 O O . TYR A 1 131 ? 3.487 -8.065 -1.401 1.00 98.81 131 TYR A O 1
ATOM 1094 N N . ARG A 1 132 ? 2.131 -9.075 0.077 1.00 98.75 132 ARG A N 1
ATOM 1095 C CA . ARG A 1 132 ? 2.660 -10.428 -0.155 1.00 98.75 132 ARG A CA 1
ATOM 1096 C C . ARG A 1 132 ? 2.252 -10.971 -1.518 1.00 98.75 132 ARG A C 1
ATOM 1098 O O . ARG A 1 132 ? 3.047 -11.681 -2.130 1.00 98.75 132 ARG A O 1
ATOM 1105 N N . GLU A 1 133 ? 1.050 -10.657 -1.988 1.00 98.50 133 GLU A N 1
ATOM 1106 C CA . GLU A 1 133 ? 0.615 -10.955 -3.352 1.00 98.50 133 GLU A CA 1
ATOM 1107 C C . GLU A 1 133 ? 1.542 -10.275 -4.365 1.00 98.50 133 GLU A C 1
ATOM 1109 O O . GLU A 1 133 ? 2.214 -10.953 -5.141 1.00 98.50 133 GLU A O 1
ATOM 1114 N N . HIS A 1 134 ? 1.701 -8.958 -4.273 1.00 98.56 134 HIS A N 1
ATOM 1115 C CA . HIS A 1 134 ? 2.502 -8.197 -5.231 1.00 98.56 134 HIS A CA 1
ATOM 1116 C C . HIS A 1 134 ? 4.016 -8.390 -5.088 1.00 98.56 134 HIS A C 1
ATOM 1118 O O . HIS A 1 134 ? 4.767 -8.255 -6.056 1.00 98.56 134 HIS A O 1
ATOM 1124 N N . LEU A 1 135 ? 4.491 -8.808 -3.915 1.00 98.75 135 LEU A N 1
ATOM 1125 C CA . LEU A 1 135 ? 5.848 -9.320 -3.765 1.00 98.75 135 LEU A CA 1
ATOM 1126 C C . LEU A 1 135 ? 6.071 -10.545 -4.664 1.00 98.75 135 LEU A C 1
ATOM 1128 O O . LEU A 1 135 ? 7.117 -10.640 -5.307 1.00 98.75 135 LEU A O 1
ATOM 1132 N N . ARG A 1 136 ? 5.104 -11.470 -4.751 1.00 98.50 136 ARG A N 1
ATOM 1133 C CA . ARG A 1 136 ? 5.218 -12.645 -5.634 1.00 98.50 136 ARG A CA 1
ATOM 1134 C C . ARG A 1 136 ? 5.286 -12.229 -7.099 1.00 98.50 136 ARG A C 1
ATOM 1136 O O . ARG A 1 136 ? 6.119 -12.780 -7.817 1.00 98.50 136 ARG A O 1
ATOM 1143 N N . ASP A 1 137 ? 4.508 -11.231 -7.515 1.00 98.12 137 ASP A N 1
ATOM 1144 C CA . ASP A 1 137 ? 4.560 -10.692 -8.882 1.00 98.12 137 ASP A CA 1
ATOM 1145 C C . ASP A 1 137 ? 5.962 -10.181 -9.240 1.00 98.12 137 ASP A C 1
ATOM 1147 O O . ASP A 1 137 ? 6.523 -10.532 -10.285 1.00 98.12 137 ASP A O 1
ATOM 1151 N N . ILE A 1 138 ? 6.568 -9.396 -8.343 1.00 98.19 138 ILE A N 1
ATOM 1152 C CA . ILE A 1 138 ? 7.919 -8.853 -8.533 1.00 98.19 138 ILE A CA 1
ATOM 1153 C C . ILE A 1 138 ? 8.955 -9.981 -8.581 1.00 98.19 138 ILE A C 1
ATOM 1155 O O . ILE A 1 138 ? 9.840 -9.982 -9.440 1.00 98.19 138 ILE A O 1
ATOM 1159 N N . LEU A 1 139 ? 8.856 -10.965 -7.685 1.00 97.31 139 LEU A N 1
ATOM 1160 C CA . LEU A 1 139 ? 9.776 -12.104 -7.665 1.00 97.31 139 LEU A CA 1
ATOM 1161 C C . LEU A 1 139 ? 9.665 -12.951 -8.940 1.00 97.31 139 LEU A C 1
ATOM 1163 O O . LEU A 1 139 ? 10.688 -13.377 -9.485 1.00 97.31 139 LEU A O 1
ATOM 1167 N N . GLU A 1 140 ? 8.455 -13.152 -9.460 1.00 96.06 140 GLU A N 1
ATOM 1168 C CA . GLU A 1 140 ? 8.228 -13.868 -10.716 1.00 96.06 140 GLU A CA 1
ATOM 1169 C C . GLU A 1 140 ? 8.787 -13.085 -11.914 1.00 96.06 140 GLU A C 1
ATOM 1171 O O . GLU A 1 140 ? 9.413 -13.659 -12.811 1.00 96.06 140 GLU A O 1
ATOM 1176 N N . TYR A 1 141 ? 8.651 -11.757 -11.925 1.00 95.50 141 TYR A N 1
ATOM 1177 C CA . TYR A 1 141 ? 9.319 -10.900 -12.906 1.00 95.50 141 TYR A CA 1
ATOM 1178 C C . TYR A 1 141 ? 10.853 -11.041 -12.860 1.00 95.50 141 TYR A C 1
ATOM 1180 O O . TYR A 1 141 ? 11.487 -11.313 -13.886 1.00 95.50 141 TYR A O 1
ATOM 1188 N N . VAL A 1 142 ? 11.460 -10.954 -11.671 1.00 94.62 142 VAL A N 1
ATOM 1189 C CA . VAL A 1 142 ? 12.916 -11.107 -11.490 1.00 94.62 142 VAL A CA 1
ATOM 1190 C C . VAL A 1 142 ? 13.398 -12.487 -11.945 1.00 94.62 142 VAL A C 1
ATOM 1192 O O . VAL A 1 142 ? 14.439 -12.608 -12.605 1.00 94.62 142 VAL A O 1
ATOM 1195 N N . LYS A 1 143 ? 12.641 -13.543 -11.637 1.00 93.19 143 LYS A N 1
ATOM 1196 C CA . LYS A 1 143 ? 12.947 -14.914 -12.057 1.00 93.19 143 LYS A CA 1
ATOM 1197 C C . LYS A 1 143 ? 12.940 -15.047 -13.579 1.00 93.19 143 LYS A C 1
ATOM 1199 O O . LYS A 1 143 ? 13.899 -15.586 -14.134 1.00 93.19 143 LYS A O 1
ATOM 1204 N N . ARG A 1 144 ? 11.931 -14.491 -14.261 1.00 89.56 144 ARG A N 1
ATOM 1205 C CA . ARG A 1 144 ? 11.840 -14.482 -15.733 1.00 89.56 144 ARG A CA 1
ATOM 1206 C C . ARG A 1 144 ? 13.008 -13.747 -16.399 1.00 89.56 144 ARG A C 1
ATOM 1208 O O . ARG A 1 144 ? 13.458 -14.170 -17.460 1.00 89.56 144 ARG A O 1
ATOM 1215 N N . ARG A 1 145 ? 13.560 -12.699 -15.771 1.00 82.06 145 ARG A N 1
ATOM 1216 C CA . ARG A 1 145 ? 14.722 -11.953 -16.301 1.00 82.06 145 ARG A CA 1
ATOM 1217 C C . ARG A 1 145 ? 16.083 -12.504 -15.902 1.00 82.06 145 ARG A C 1
ATOM 1219 O O . ARG A 1 145 ? 17.081 -12.143 -16.521 1.00 82.06 145 ARG A O 1
ATOM 1226 N N . SER A 1 146 ? 16.161 -13.369 -14.896 1.00 68.31 146 SER A N 1
ATOM 1227 C CA . SER A 1 146 ? 17.430 -13.920 -14.405 1.00 68.31 146 SER A CA 1
ATOM 1228 C C . SER A 1 146 ? 18.286 -14.638 -15.473 1.00 68.31 146 SER A C 1
ATOM 1230 O O . SER A 1 146 ? 19.508 -14.478 -15.416 1.00 68.31 146 SER A O 1
ATOM 1232 N N . PRO A 1 147 ? 17.730 -15.337 -16.488 1.00 58.47 147 PRO A N 1
ATOM 1233 C CA . PRO A 1 147 ? 18.507 -15.823 -17.635 1.00 58.47 147 PRO A CA 1
ATOM 1234 C C . PRO A 1 147 ? 19.159 -14.679 -18.435 1.00 58.47 147 PRO A C 1
ATOM 1236 O O . PRO A 1 147 ? 20.346 -14.730 -18.744 1.00 58.47 147 PRO A O 1
ATOM 1239 N N . SER A 1 148 ? 18.420 -13.595 -18.683 1.00 55.97 148 SER A N 1
ATOM 1240 C CA . SER A 1 148 ? 18.882 -12.410 -19.425 1.00 55.97 148 SER A CA 1
ATOM 1241 C C . SER A 1 148 ? 19.823 -11.503 -18.618 1.00 55.97 148 SER A C 1
ATOM 1243 O O . SER A 1 148 ? 20.650 -10.799 -19.193 1.00 55.97 148 SER A O 1
ATOM 1245 N N . ARG A 1 149 ? 19.733 -11.520 -17.280 1.00 56.88 149 ARG A N 1
ATOM 1246 C CA . ARG A 1 149 ? 20.583 -10.739 -16.359 1.00 56.88 149 ARG A CA 1
ATOM 1247 C C . ARG A 1 149 ? 21.991 -11.334 -16.216 1.00 56.88 149 ARG A C 1
ATOM 1249 O O . ARG A 1 149 ? 22.922 -10.601 -15.896 1.00 56.88 149 ARG A O 1
ATOM 1256 N N . ARG A 1 150 ? 22.156 -12.640 -16.477 1.00 54.66 150 ARG A N 1
ATOM 1257 C CA . ARG A 1 150 ? 23.469 -13.311 -16.553 1.00 54.66 150 ARG A CA 1
ATOM 1258 C C . ARG A 1 150 ? 24.202 -13.023 -17.868 1.00 54.66 150 ARG A C 1
ATOM 1260 O O . ARG A 1 150 ? 25.413 -12.881 -17.840 1.00 54.66 150 ARG A O 1
ATOM 1267 N N . LEU A 1 151 ? 23.474 -12.860 -18.976 1.00 51.22 151 LEU A N 1
ATOM 1268 C CA . LEU A 1 151 ? 24.040 -12.628 -20.316 1.00 51.22 151 LEU A CA 1
ATOM 1269 C C . LEU A 1 151 ? 24.554 -11.195 -20.561 1.00 51.22 151 LEU A C 1
ATOM 1271 O O . LEU A 1 151 ? 25.265 -10.969 -21.528 1.00 51.22 151 LEU A O 1
ATOM 1275 N N . LYS A 1 152 ? 24.198 -10.217 -19.716 1.00 49.28 152 LYS A N 1
ATOM 1276 C CA . LYS A 1 152 ? 24.654 -8.812 -19.822 1.00 49.28 152 LYS A CA 1
ATOM 1277 C C . LYS A 1 152 ? 25.779 -8.444 -18.840 1.00 49.28 152 LYS A C 1
ATOM 1279 O O . LYS A 1 152 ? 26.038 -7.263 -18.632 1.00 49.28 152 LYS A O 1
ATOM 1284 N N . LYS A 1 153 ? 26.378 -9.433 -18.169 1.00 44.09 153 LYS A N 1
ATOM 1285 C CA . LYS A 1 153 ? 27.461 -9.238 -17.187 1.00 44.09 153 LYS A CA 1
ATOM 1286 C C . LYS A 1 153 ? 28.856 -9.603 -17.718 1.00 44.09 153 LYS A C 1
ATOM 1288 O O . LYS A 1 153 ? 29.784 -9.656 -16.915 1.00 44.09 153 LYS A O 1
ATOM 1293 N N . GLU A 1 154 ? 28.995 -9.823 -19.022 1.00 37.50 154 GLU A N 1
ATOM 1294 C CA . GLU A 1 154 ? 30.284 -10.001 -19.709 1.00 37.50 154 GLU A CA 1
ATOM 1295 C C . GLU A 1 154 ? 30.653 -8.752 -20.512 1.00 37.50 154 GLU A C 1
ATOM 1297 O O . GLU A 1 154 ? 29.734 -8.161 -21.128 1.00 37.50 154 GLU A O 1
#

Radius of gyration: 16.9 Å; chains: 1; bounding box: 51×27×43 Å

Foldseek 3Di:
DFDDPVQLVVLLVLQVVLVVLLVVLLVVDDPCQQQDQPLFPRGGVLLVLLQLLLLLVLLVQQLVCVLVVHHRDDDPDPVVSSVVSSVVCVPPDSVVSVVSSVVSSVVSSVCSNDRRPDDCVSPVVSGNVSSVVVSVSSVVSCVVCVVVVVVPPD